Protein AF-A0A9P9GDR1-F1 (afdb_monomer_lite)

Structure (mmCIF, N/CA/C/O backbone):
data_AF-A0A9P9GDR1-F1
#
_entry.id   AF-A0A9P9GDR1-F1
#
loop_
_atom_site.group_PDB
_atom_site.id
_atom_site.type_symbol
_atom_site.label_atom_id
_atom_site.label_alt_id
_atom_site.label_comp_id
_atom_site.label_asym_id
_atom_site.label_entity_id
_atom_site.label_seq_id
_atom_site.pdbx_PDB_ins_code
_atom_site.Cartn_x
_atom_site.Cartn_y
_atom_site.Cartn_z
_atom_site.occupancy
_atom_site.B_iso_or_equiv
_atom_site.auth_seq_id
_atom_site.auth_comp_id
_atom_site.auth_asym_id
_atom_site.auth_atom_id
_atom_site.pdbx_PDB_model_num
ATOM 1 N N . MET A 1 1 ? -8.585 5.119 2.593 1.00 79.75 1 MET A N 1
ATOM 2 C CA . MET A 1 1 ? -7.480 4.542 1.786 1.00 79.75 1 MET A CA 1
ATOM 3 C C . MET A 1 1 ? -6.112 5.083 2.197 1.00 79.75 1 MET A C 1
ATOM 5 O O . MET A 1 1 ? -5.329 4.295 2.695 1.00 79.75 1 MET A O 1
ATOM 9 N N . ALA A 1 2 ? -5.823 6.388 2.076 1.00 83.69 2 ALA A N 1
ATOM 10 C CA . ALA A 1 2 ? -4.509 6.937 2.463 1.00 83.69 2 ALA A CA 1
ATOM 11 C C . ALA A 1 2 ? -4.123 6.622 3.923 1.00 83.69 2 ALA A C 1
ATOM 13 O O . ALA A 1 2 ? -3.023 6.152 4.181 1.00 83.69 2 ALA A O 1
ATOM 14 N N . LYS A 1 3 ? -5.069 6.779 4.861 1.00 86.88 3 LYS A N 1
ATOM 15 C CA . LYS A 1 3 ? -4.886 6.385 6.266 1.00 86.88 3 LYS A CA 1
ATOM 16 C C . LYS A 1 3 ? -4.499 4.907 6.418 1.00 86.88 3 LYS A C 1
ATOM 18 O O . LYS A 1 3 ? -3.560 4.613 7.133 1.00 86.88 3 LYS A O 1
ATOM 23 N N . ALA A 1 4 ? -5.148 4.004 5.681 1.00 88.75 4 ALA A N 1
ATOM 24 C CA . ALA A 1 4 ? -4.826 2.579 5.722 1.00 88.75 4 ALA A CA 1
ATOM 25 C C . ALA A 1 4 ? -3.396 2.292 5.234 1.00 88.75 4 ALA A C 1
ATOM 27 O O . ALA A 1 4 ? -2.698 1.494 5.836 1.00 88.75 4 ALA A O 1
ATOM 28 N N . LEU A 1 5 ? -2.915 2.977 4.189 1.00 88.56 5 LEU A N 1
ATOM 29 C CA . LEU A 1 5 ? -1.519 2.841 3.745 1.00 88.56 5 LEU A CA 1
ATOM 30 C C . LEU A 1 5 ? -0.522 3.338 4.805 1.00 88.56 5 LEU A C 1
ATOM 32 O O . LEU A 1 5 ? 0.549 2.756 4.957 1.00 88.56 5 LEU A O 1
ATOM 36 N N . ILE A 1 6 ? -0.875 4.388 5.551 1.00 89.44 6 ILE A N 1
ATOM 37 C CA . ILE A 1 6 ? -0.070 4.876 6.680 1.00 89.44 6 ILE A CA 1
ATOM 38 C C . ILE A 1 6 ? -0.067 3.844 7.813 1.00 89.44 6 ILE A C 1
ATOM 40 O O . ILE A 1 6 ? 1.005 3.469 8.279 1.00 89.44 6 ILE A O 1
ATOM 44 N N . ASP A 1 7 ? -1.244 3.356 8.209 1.00 89.56 7 ASP A N 1
ATOM 45 C CA . ASP A 1 7 ? -1.414 2.384 9.297 1.00 89.56 7 ASP A CA 1
ATOM 46 C C . ASP A 1 7 ? -0.711 1.045 8.976 1.00 89.56 7 ASP A C 1
ATOM 48 O O . ASP A 1 7 ? -0.158 0.398 9.862 1.00 89.56 7 ASP A O 1
ATOM 52 N N . LEU A 1 8 ? -0.652 0.661 7.695 1.00 87.50 8 LEU A N 1
ATOM 53 C CA . LEU A 1 8 ? 0.086 -0.510 7.200 1.00 87.50 8 LEU A CA 1
ATOM 54 C C . LEU A 1 8 ? 1.601 -0.280 7.059 1.00 87.50 8 LEU A C 1
ATOM 56 O O . LEU A 1 8 ? 2.323 -1.212 6.711 1.00 87.50 8 LEU A O 1
ATOM 60 N N . GLY A 1 9 ? 2.092 0.941 7.287 1.00 87.44 9 GLY A N 1
ATOM 61 C CA . GLY A 1 9 ? 3.518 1.267 7.226 1.00 87.44 9 GLY A CA 1
ATOM 62 C C . GLY A 1 9 ? 4.091 1.448 5.816 1.00 87.44 9 GLY A C 1
ATOM 63 O O . GLY A 1 9 ? 5.311 1.510 5.665 1.00 87.44 9 GLY A O 1
ATOM 64 N N . TRP A 1 10 ? 3.244 1.571 4.789 1.00 87.62 10 TRP A N 1
ATOM 65 C CA . TRP A 1 10 ? 3.681 1.789 3.403 1.00 87.62 10 TRP A CA 1
ATOM 66 C C . TRP A 1 10 ? 4.269 3.179 3.167 1.00 87.62 10 TRP A C 1
ATOM 68 O O . TRP A 1 10 ? 5.163 3.346 2.340 1.00 87.62 10 TRP A O 1
ATOM 78 N N . ILE A 1 11 ? 3.791 4.184 3.903 1.00 87.75 11 ILE A N 1
ATOM 79 C CA . ILE A 1 11 ? 4.281 5.565 3.809 1.00 87.75 11 ILE A CA 1
ATOM 80 C C . ILE A 1 11 ? 5.539 5.715 4.677 1.00 87.75 11 ILE A C 1
ATOM 82 O O . ILE A 1 11 ? 5.557 6.449 5.664 1.00 87.75 11 ILE A O 1
ATOM 86 N N . ASN A 1 12 ? 6.583 4.956 4.335 1.00 85.19 12 ASN A N 1
ATOM 87 C CA . ASN A 1 12 ? 7.864 4.953 5.034 1.00 85.19 12 ASN A CA 1
ATOM 88 C C . ASN A 1 12 ? 9.012 5.274 4.061 1.00 85.19 12 ASN A C 1
ATOM 90 O O . ASN A 1 12 ? 9.218 4.572 3.071 1.00 85.19 12 ASN A O 1
ATOM 94 N N . LEU A 1 13 ? 9.744 6.345 4.379 1.00 84.94 13 LEU A N 1
ATOM 95 C CA . LEU A 1 13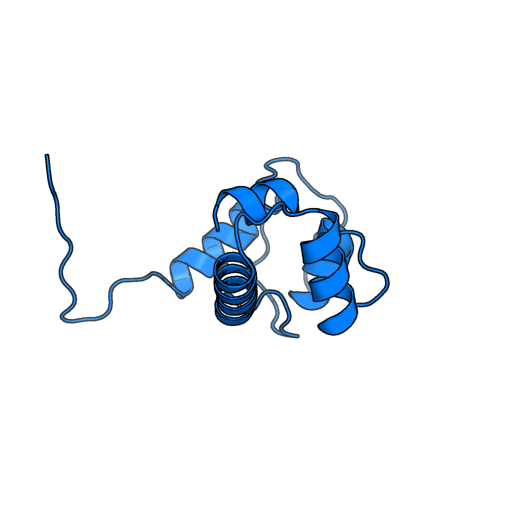 ? 10.895 6.866 3.631 1.00 84.94 13 LEU A CA 1
ATOM 96 C C . LEU A 1 13 ? 12.232 6.244 4.065 1.00 84.94 13 LEU A C 1
ATOM 98 O O . LEU A 1 13 ? 13.253 6.480 3.425 1.00 84.94 13 LEU A O 1
ATOM 102 N N . GLU A 1 14 ? 12.253 5.482 5.158 1.00 87.69 14 GLU A N 1
ATOM 103 C CA . GLU A 1 14 ? 13.455 4.800 5.623 1.00 87.69 14 GLU A CA 1
ATOM 104 C C . GLU A 1 14 ? 13.876 3.717 4.642 1.00 87.69 14 GLU A C 1
ATOM 106 O O . GLU A 1 14 ? 13.064 2.896 4.200 1.00 87.69 14 GLU A O 1
ATOM 111 N N . GLU A 1 15 ? 15.179 3.662 4.381 1.00 83.88 15 GLU A N 1
ATOM 112 C CA . GLU A 1 15 ? 15.741 2.584 3.592 1.00 83.88 15 GLU A CA 1
ATOM 113 C C . GLU A 1 15 ? 15.584 1.254 4.325 1.00 83.88 15 GLU A C 1
ATOM 115 O O . GLU A 1 15 ? 15.995 1.081 5.479 1.00 83.88 15 GLU A O 1
ATOM 120 N N . LYS A 1 16 ? 14.974 0.287 3.645 1.00 82.19 16 LYS A N 1
ATOM 121 C CA . LYS A 1 16 ? 14.775 -1.050 4.193 1.00 82.19 16 LYS A CA 1
ATOM 122 C C . LYS A 1 16 ? 15.804 -1.982 3.571 1.00 82.19 16 LYS A C 1
ATOM 124 O O . LYS A 1 16 ? 15.643 -2.428 2.448 1.00 82.19 16 LYS A O 1
ATOM 129 N N . LEU A 1 17 ? 16.834 -2.348 4.335 1.00 81.00 17 LEU A N 1
ATOM 130 C CA . LEU A 1 17 ? 17.899 -3.280 3.908 1.00 81.00 17 LEU A CA 1
ATOM 131 C C . LEU A 1 17 ? 17.387 -4.656 3.448 1.00 81.00 17 LEU A C 1
ATOM 133 O O . LEU A 1 17 ? 18.101 -5.403 2.775 1.00 81.00 17 LEU A O 1
ATOM 137 N N . TRP A 1 18 ? 16.180 -5.025 3.876 1.00 85.31 18 TRP A N 1
ATOM 138 C CA . TRP A 1 18 ? 15.524 -6.251 3.449 1.00 85.31 18 TRP A CA 1
ATOM 139 C C . TRP A 1 18 ? 14.887 -6.135 2.066 1.00 85.31 18 TRP A C 1
ATOM 141 O O . TRP A 1 18 ? 14.742 -7.159 1.418 1.00 85.31 18 TRP A O 1
ATOM 151 N N . LEU A 1 19 ? 14.557 -4.931 1.599 1.00 84.62 19 LEU A N 1
ATOM 152 C CA . LEU A 1 19 ? 13.925 -4.694 0.307 1.00 84.62 19 LEU A CA 1
ATOM 153 C C . LEU A 1 19 ? 14.965 -4.919 -0.800 1.00 84.62 19 LEU A C 1
ATOM 155 O O . LEU A 1 19 ? 15.837 -4.084 -1.032 1.00 84.62 19 LEU A O 1
ATOM 159 N N . LYS A 1 20 ? 14.929 -6.101 -1.420 1.00 81.69 20 LYS A N 1
ATOM 160 C CA . LYS A 1 20 ? 15.931 -6.559 -2.393 1.00 81.69 20 LYS A CA 1
ATOM 161 C C . LYS A 1 20 ? 15.277 -7.089 -3.658 1.00 81.69 20 LYS A C 1
ATOM 163 O O . LYS A 1 20 ? 14.196 -7.673 -3.598 1.00 81.69 20 LYS A O 1
ATOM 168 N N . ASP A 1 21 ? 15.981 -6.937 -4.778 1.00 75.50 21 ASP A N 1
ATOM 169 C CA . ASP A 1 21 ? 15.572 -7.465 -6.079 1.00 75.50 21 ASP A CA 1
ATOM 170 C C . ASP A 1 21 ? 15.205 -8.950 -6.019 1.00 75.50 21 ASP A C 1
ATOM 172 O O . ASP A 1 21 ? 15.914 -9.769 -5.431 1.00 75.50 21 ASP A O 1
ATOM 176 N N . GLY A 1 22 ? 14.076 -9.278 -6.651 1.00 82.00 22 GLY A N 1
ATOM 177 C CA . GLY A 1 22 ? 13.510 -10.625 -6.697 1.00 82.00 22 GLY A CA 1
ATOM 178 C C . GLY A 1 22 ? 12.370 -10.881 -5.711 1.00 82.00 22 GLY A C 1
ATOM 179 O O . GLY A 1 22 ? 11.765 -11.945 -5.795 1.00 82.00 22 GLY A O 1
ATOM 180 N N . MET A 1 23 ? 12.046 -9.931 -4.826 1.00 88.38 23 MET A N 1
ATOM 181 C CA . MET A 1 23 ? 10.856 -10.030 -3.975 1.00 88.38 23 MET A CA 1
ATOM 182 C C . MET A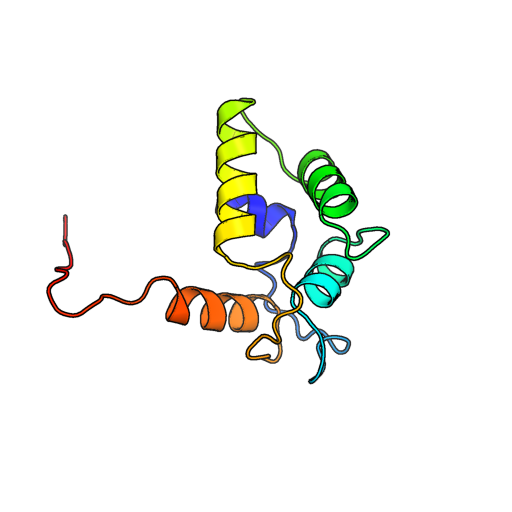 1 23 ? 9.568 -9.753 -4.748 1.00 88.38 23 MET A C 1
ATOM 184 O O . MET A 1 23 ? 9.509 -8.881 -5.616 1.00 88.38 23 MET A O 1
ATOM 188 N N . THR A 1 24 ? 8.518 -10.472 -4.381 1.00 90.88 24 THR A N 1
ATOM 189 C CA . THR A 1 24 ? 7.149 -10.242 -4.859 1.00 90.88 24 THR A CA 1
ATOM 190 C C . THR A 1 24 ? 6.415 -9.213 -3.996 1.00 90.88 24 THR A C 1
ATOM 192 O O . THR A 1 24 ? 6.795 -8.963 -2.848 1.00 90.88 24 THR A O 1
ATOM 195 N N . TRP A 1 25 ? 5.331 -8.620 -4.512 1.00 90.56 25 TRP A N 1
ATOM 196 C CA . TRP A 1 25 ? 4.478 -7.742 -3.698 1.00 90.56 25 TRP A CA 1
ATOM 197 C C . TRP A 1 25 ? 3.963 -8.439 -2.442 1.00 90.56 25 TRP A C 1
ATOM 199 O O . TRP A 1 25 ? 4.012 -7.844 -1.368 1.00 90.56 25 TRP A O 1
ATOM 209 N N . ALA A 1 26 ? 3.554 -9.703 -2.555 1.00 89.50 26 ALA A N 1
ATOM 210 C CA . ALA A 1 26 ? 3.102 -10.488 -1.415 1.00 89.50 26 ALA A CA 1
ATOM 211 C C . ALA A 1 26 ? 4.200 -10.642 -0.340 1.00 89.50 26 ALA A C 1
ATOM 213 O O . ALA A 1 26 ? 3.934 -10.475 0.850 1.00 89.50 26 ALA A O 1
ATOM 214 N N . GLU A 1 27 ? 5.459 -10.872 -0.719 1.00 89.69 27 GLU A N 1
ATOM 215 C CA . GLU A 1 27 ? 6.573 -10.936 0.241 1.00 89.69 27 GLU A CA 1
ATOM 216 C C . GLU A 1 27 ? 6.866 -9.584 0.902 1.00 89.69 27 GLU A C 1
ATOM 218 O O . GLU A 1 27 ? 7.079 -9.517 2.117 1.00 89.69 27 GLU A O 1
ATOM 223 N N . ILE A 1 28 ? 6.827 -8.496 0.132 1.00 89.69 28 ILE A N 1
ATOM 224 C CA . ILE A 1 28 ? 7.053 -7.142 0.656 1.00 89.69 28 ILE A CA 1
ATOM 225 C C . ILE A 1 28 ? 5.928 -6.753 1.603 1.00 89.69 28 ILE A C 1
ATOM 227 O O . ILE A 1 28 ? 6.192 -6.264 2.698 1.00 89.69 28 ILE A O 1
ATOM 231 N N . GLN A 1 29 ? 4.679 -7.022 1.223 1.00 88.38 29 GLN A N 1
ATOM 232 C CA . GLN A 1 29 ? 3.510 -6.790 2.059 1.00 88.38 29 GLN A CA 1
ATOM 233 C C . GLN A 1 29 ? 3.633 -7.585 3.362 1.00 88.38 29 GLN A C 1
ATOM 235 O O . GLN A 1 29 ? 3.364 -7.041 4.436 1.00 88.38 29 GLN A O 1
ATOM 240 N N . LYS A 1 30 ? 4.090 -8.844 3.298 1.00 89.75 30 LYS A N 1
ATOM 241 C CA . LYS A 1 30 ? 4.331 -9.681 4.483 1.00 89.75 30 LYS A CA 1
ATOM 242 C C . LYS A 1 30 ? 5.320 -9.015 5.424 1.00 89.75 30 LYS A C 1
ATOM 244 O O . LYS A 1 30 ? 5.065 -8.921 6.623 1.00 89.75 30 LYS A O 1
ATOM 249 N N . GLN A 1 31 ? 6.430 -8.533 4.883 1.00 88.81 31 GLN A N 1
ATOM 250 C CA . GLN A 1 31 ? 7.503 -7.956 5.678 1.00 88.81 31 GLN A CA 1
ATOM 251 C C . GLN A 1 31 ? 7.185 -6.540 6.182 1.00 88.81 31 GLN A C 1
ATOM 253 O O . GLN A 1 31 ? 7.583 -6.192 7.291 1.00 88.81 31 GLN A O 1
ATOM 258 N N . ALA A 1 32 ? 6.424 -5.755 5.415 1.00 87.12 32 ALA A N 1
ATOM 259 C CA . ALA A 1 32 ? 5.966 -4.420 5.789 1.00 87.12 32 ALA A CA 1
ATOM 260 C C . ALA A 1 32 ? 4.901 -4.462 6.895 1.00 87.12 32 ALA A C 1
ATOM 262 O O . ALA A 1 32 ? 4.997 -3.721 7.869 1.00 87.12 32 ALA A O 1
ATOM 263 N N . THR A 1 33 ? 3.916 -5.357 6.769 1.00 86.00 33 THR A N 1
ATOM 264 C CA . THR A 1 33 ? 2.791 -5.466 7.719 1.00 86.00 33 THR A CA 1
ATOM 265 C C . THR A 1 33 ? 3.056 -6.424 8.882 1.00 86.00 33 THR A C 1
ATOM 267 O O . THR A 1 33 ? 2.319 -6.421 9.867 1.00 86.00 33 THR A O 1
ATOM 270 N N . GLY A 1 34 ? 4.088 -7.267 8.779 1.00 85.44 34 GLY A N 1
ATOM 2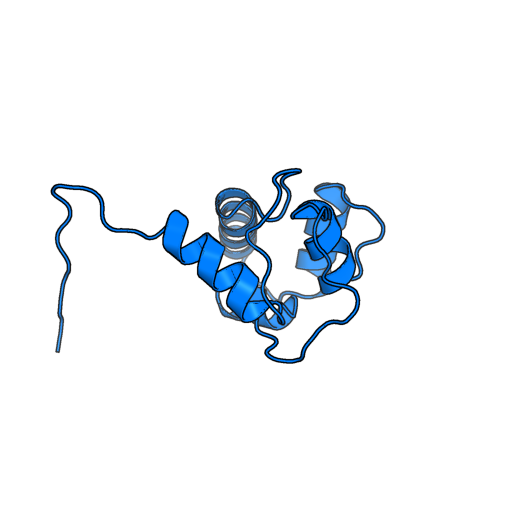71 C CA . GLY A 1 34 ? 4.359 -8.327 9.750 1.00 85.44 34 GLY A CA 1
ATOM 272 C C . GLY A 1 34 ? 3.342 -9.473 9.702 1.00 85.44 34 GLY A C 1
ATOM 273 O O . GLY A 1 34 ? 3.077 -10.098 10.731 1.00 85.44 34 GLY A O 1
ATOM 274 N N . ALA A 1 35 ? 2.735 -9.735 8.540 1.00 86.75 35 ALA A N 1
ATOM 275 C CA . ALA A 1 35 ? 1.797 -10.843 8.364 1.00 86.75 35 ALA A CA 1
ATOM 276 C C . ALA A 1 35 ? 2.489 -12.211 8.524 1.00 86.75 35 ALA A C 1
ATOM 278 O O . ALA A 1 35 ? 3.679 -12.377 8.238 1.00 86.75 35 ALA A O 1
ATOM 279 N N . ALA A 1 36 ? 1.737 -13.217 8.980 1.00 84.31 36 ALA A N 1
ATOM 280 C CA . ALA A 1 36 ? 2.275 -14.557 9.224 1.00 84.31 36 ALA A CA 1
ATOM 281 C C . ALA A 1 36 ? 2.712 -15.248 7.918 1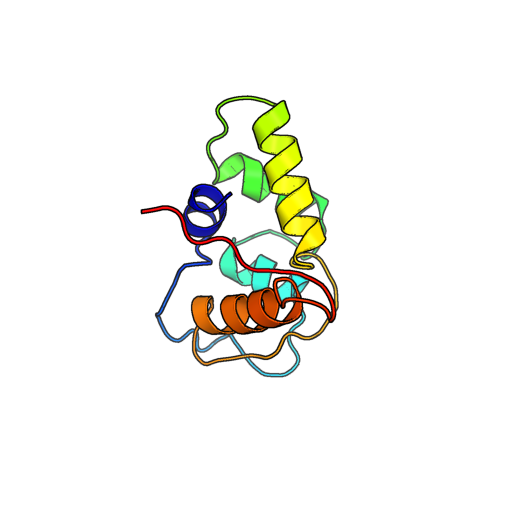.00 84.31 36 ALA A C 1
ATOM 283 O O . ALA A 1 36 ? 3.751 -15.918 7.855 1.00 84.31 36 ALA A O 1
ATOM 284 N N . SER A 1 37 ? 1.950 -15.025 6.850 1.00 86.38 37 SER A N 1
ATOM 285 C CA . SER A 1 37 ? 2.148 -15.616 5.532 1.00 86.38 37 SER A CA 1
ATOM 286 C C . SER A 1 37 ? 2.010 -14.558 4.429 1.00 86.38 37 SER A C 1
ATOM 288 O O . SER A 1 37 ? 1.702 -13.399 4.698 1.00 86.38 37 SER A O 1
ATOM 290 N N . ALA A 1 38 ? 2.298 -14.966 3.194 1.00 83.44 38 ALA A N 1
ATOM 291 C CA . ALA A 1 38 ? 2.037 -14.177 1.995 1.00 83.44 38 ALA A CA 1
ATOM 292 C C . ALA A 1 38 ? 0.627 -14.455 1.424 1.00 83.44 38 ALA A C 1
ATOM 294 O O . ALA A 1 38 ? 0.356 -14.140 0.270 1.00 83.44 38 ALA A O 1
ATOM 295 N N . GLU A 1 39 ? -0.267 -15.070 2.207 1.00 86.56 39 GLU A N 1
ATOM 296 C CA . GLU A 1 39 ? -1.633 -15.359 1.781 1.00 86.56 39 GLU A CA 1
ATOM 297 C C . GLU A 1 39 ? -2.565 -14.174 2.034 1.00 86.56 39 GLU A C 1
ATOM 299 O O . GLU A 1 39 ? -2.486 -13.475 3.046 1.00 86.56 39 GLU A O 1
ATOM 304 N N . GLU A 1 40 ? -3.526 -13.991 1.130 1.00 86.62 40 GLU A N 1
ATOM 305 C CA . GLU A 1 40 ? -4.484 -12.889 1.200 1.00 86.62 40 GLU A CA 1
ATOM 306 C C . GLU A 1 40 ? -5.284 -12.876 2.515 1.00 86.62 40 GLU A C 1
ATOM 308 O O . GLU A 1 40 ? -5.559 -11.810 3.060 1.00 86.62 40 GLU A O 1
ATOM 313 N N . ASN A 1 41 ? -5.612 -14.045 3.070 1.00 87.94 41 ASN A N 1
ATOM 314 C CA . ASN A 1 41 ? -6.372 -14.145 4.319 1.00 87.94 41 ASN A CA 1
ATOM 315 C C . ASN A 1 41 ? -5.613 -13.561 5.519 1.00 87.94 41 ASN A C 1
ATOM 317 O O . ASN A 1 41 ? -6.196 -12.814 6.307 1.00 87.94 41 ASN A O 1
ATOM 321 N N . ASP A 1 42 ? -4.317 -13.862 5.644 1.00 89.00 42 ASP A N 1
ATOM 322 C CA . ASP A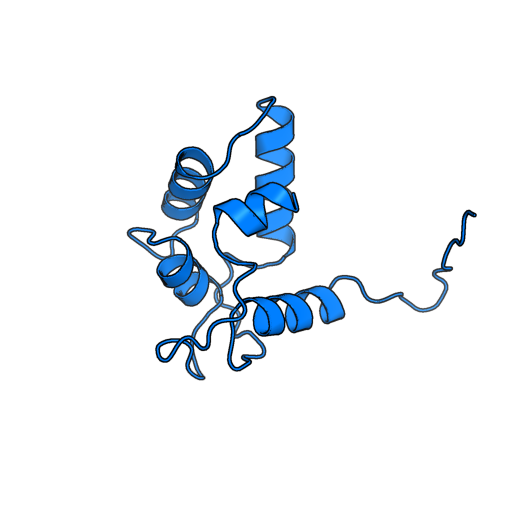 1 42 ? -3.471 -13.316 6.710 1.00 89.00 42 ASP A CA 1
ATOM 323 C C . ASP A 1 42 ? -3.273 -11.806 6.544 1.00 89.00 42 ASP A C 1
ATOM 325 O O . ASP A 1 42 ? -3.252 -11.061 7.528 1.00 89.00 42 ASP A O 1
ATOM 329 N N . PHE A 1 43 ? -3.195 -11.326 5.300 1.00 86.19 43 PHE A N 1
ATOM 330 C CA . PHE A 1 43 ? -3.149 -9.893 5.026 1.00 86.19 43 PHE A CA 1
ATOM 331 C C . PHE A 1 43 ? -4.428 -9.175 5.402 1.00 86.19 43 PHE A C 1
ATOM 333 O O . PHE A 1 43 ? -4.363 -8.125 6.035 1.00 86.19 43 PHE A O 1
ATOM 340 N N . VAL A 1 44 ? -5.585 -9.727 5.037 1.00 89.44 44 VAL A N 1
ATOM 341 C CA . VAL A 1 44 ? -6.883 -9.163 5.413 1.00 89.44 44 VAL A CA 1
ATOM 342 C C . VAL A 1 44 ? -6.988 -9.088 6.936 1.00 89.44 44 VAL A C 1
ATOM 344 O O . VAL A 1 44 ? -7.357 -8.041 7.459 1.00 89.44 44 VAL A O 1
ATOM 347 N N . ALA A 1 45 ? -6.573 -10.139 7.652 1.00 90.12 45 ALA A N 1
ATOM 348 C CA . ALA A 1 45 ? -6.540 -10.133 9.112 1.00 90.12 45 ALA A CA 1
ATOM 349 C C . ALA A 1 45 ? -5.624 -9.031 9.675 1.00 90.12 45 ALA A C 1
ATOM 351 O O . ALA A 1 45 ? -6.012 -8.333 10.611 1.00 90.12 45 ALA A O 1
ATOM 352 N N . LYS A 1 46 ? -4.439 -8.815 9.086 1.00 90.12 46 LYS A N 1
ATOM 353 C CA . LYS A 1 46 ? -3.549 -7.716 9.496 1.00 90.12 46 LYS A CA 1
ATOM 354 C C . LYS A 1 46 ? -4.082 -6.334 9.166 1.00 90.12 46 LYS A C 1
ATOM 356 O O . LYS A 1 46 ? -3.887 -5.407 9.945 1.00 90.12 46 LYS A O 1
ATOM 361 N N . VAL A 1 47 ? -4.775 -6.194 8.046 1.00 89.50 47 VAL A N 1
ATOM 362 C CA . VAL A 1 47 ? -5.461 -4.957 7.683 1.00 89.50 47 VAL A CA 1
ATOM 363 C C . VAL A 1 47 ? -6.563 -4.648 8.700 1.00 89.50 47 VAL A C 1
ATOM 365 O O . VAL A 1 47 ? -6.645 -3.508 9.137 1.00 89.50 47 VAL A O 1
ATOM 368 N N . ASP A 1 48 ? -7.339 -5.638 9.146 1.00 89.38 48 ASP A N 1
ATOM 369 C CA . ASP A 1 48 ? -8.315 -5.469 10.237 1.00 89.38 48 ASP A CA 1
ATOM 370 C C . ASP A 1 48 ? -7.696 -5.149 11.597 1.00 89.38 48 ASP A C 1
ATOM 372 O O . ASP A 1 48 ? -8.299 -4.429 12.389 1.00 89.38 48 ASP A O 1
ATOM 376 N N . GLU A 1 49 ? -6.510 -5.683 11.881 1.00 89.81 49 GLU A N 1
ATOM 377 C CA . GLU A 1 49 ? -5.810 -5.439 13.144 1.00 89.81 49 GLU A CA 1
ATOM 378 C C . GLU A 1 49 ? -5.193 -4.032 13.201 1.00 89.81 49 GLU A C 1
ATOM 380 O O . GLU A 1 49 ? -5.245 -3.376 14.241 1.00 89.81 49 GLU A O 1
ATOM 385 N N . LEU A 1 50 ? -4.601 -3.571 12.093 1.00 88.06 50 LEU A N 1
ATOM 386 C CA . LEU A 1 50 ? -3.832 -2.323 12.037 1.00 88.06 50 LEU A CA 1
ATOM 387 C C . LEU A 1 50 ? -4.666 -1.120 11.589 1.00 88.06 50 LEU A C 1
ATOM 389 O O . LEU A 1 50 ? -4.453 -0.009 12.075 1.00 88.06 50 LEU A O 1
ATOM 393 N N . CYS A 1 51 ? -5.597 -1.313 10.655 1.00 88.75 51 CYS A N 1
ATOM 394 C CA . CYS A 1 51 ? -6.390 -0.218 10.111 1.00 88.75 51 CYS A CA 1
ATOM 395 C C . CYS A 1 51 ? -7.675 -0.030 10.913 1.00 88.75 51 CYS A C 1
ATOM 397 O O . CYS A 1 51 ? -8.363 -0.974 11.290 1.00 88.75 51 CYS A O 1
ATOM 399 N N . THR A 1 52 ? -8.054 1.231 11.095 1.00 86.69 52 THR A N 1
ATOM 400 C CA . THR A 1 52 ? -9.345 1.588 11.690 1.00 86.69 52 THR A CA 1
ATOM 401 C C . THR A 1 52 ? -10.342 1.958 10.600 1.00 86.69 52 THR A C 1
ATOM 403 O O . THR A 1 52 ? -10.071 2.825 9.769 1.00 86.69 52 THR A O 1
ATOM 406 N N . PHE A 1 53 ? -11.503 1.301 10.608 1.00 87.50 53 PHE A N 1
ATOM 407 C CA . PHE A 1 53 ? -12.579 1.524 9.641 1.00 87.50 53 PHE A CA 1
ATOM 408 C C . PHE A 1 53 ? -13.790 2.154 10.317 1.00 87.50 53 PHE A C 1
ATOM 410 O O . PHE A 1 53 ? -14.186 1.732 11.403 1.00 87.50 53 PHE A O 1
ATOM 417 N N . SER A 1 54 ? -14.419 3.125 9.654 1.00 86.44 54 SER A N 1
ATOM 418 C CA . SER A 1 54 ? -15.646 3.749 10.167 1.00 86.44 54 SER A CA 1
ATOM 419 C C . SER A 1 54 ? -16.881 2.882 9.902 1.00 86.44 54 SER A C 1
ATOM 421 O O . SER A 1 54 ? -17.881 2.986 10.611 1.00 86.44 54 SER A O 1
ATOM 423 N N . SER A 1 55 ? -16.833 2.027 8.874 1.00 90.44 55 SER A N 1
ATOM 424 C CA . SER A 1 55 ? -17.906 1.098 8.516 1.00 90.44 55 SER A CA 1
ATOM 425 C C . SER A 1 55 ? -17.380 -0.142 7.787 1.00 90.44 55 SER A C 1
ATOM 427 O O . SER A 1 55 ? -16.283 -0.141 7.223 1.00 90.44 55 SER A O 1
ATOM 429 N N . ALA A 1 56 ? -18.194 -1.202 7.750 1.00 89.62 56 ALA A N 1
ATOM 430 C CA . ALA A 1 56 ? -17.885 -2.418 6.995 1.00 89.62 56 ALA A CA 1
ATOM 431 C C . ALA A 1 56 ? -17.754 -2.159 5.480 1.00 89.62 56 ALA A C 1
ATOM 433 O O . ALA A 1 56 ? -16.935 -2.785 4.813 1.00 89.62 56 ALA A O 1
ATOM 434 N N . GLU A 1 57 ? -18.514 -1.201 4.943 1.00 90.94 57 GLU A N 1
ATOM 435 C CA . GLU A 1 57 ? -18.406 -0.785 3.539 1.00 90.94 57 GLU A CA 1
ATOM 436 C C . GLU A 1 57 ? -17.080 -0.071 3.251 1.00 90.94 57 GLU A C 1
ATOM 438 O O . GLU A 1 57 ? -16.490 -0.255 2.187 1.00 90.94 57 GLU A O 1
ATOM 443 N N . GLU A 1 58 ? -16.593 0.751 4.187 1.00 89.50 58 GLU A N 1
ATOM 444 C CA . GLU A 1 58 ? -15.293 1.411 4.050 1.00 89.50 58 GLU A CA 1
ATOM 445 C C . GLU A 1 58 ? -14.157 0.384 4.052 1.00 89.50 58 GLU A C 1
ATOM 447 O O . GLU A 1 58 ? -13.255 0.453 3.212 1.00 89.50 58 GLU A O 1
ATOM 452 N N . ARG A 1 59 ? -14.241 -0.600 4.953 1.00 91.25 59 ARG A N 1
ATOM 453 C CA . ARG A 1 59 ? -13.312 -1.729 5.009 1.00 91.25 59 ARG A CA 1
ATOM 454 C C . ARG A 1 59 ? -13.237 -2.456 3.669 1.00 91.25 59 ARG A C 1
ATOM 456 O O . ARG A 1 59 ? -12.144 -2.638 3.137 1.00 91.25 59 ARG A O 1
ATOM 463 N N . ASP A 1 60 ? -14.383 -2.835 3.104 1.00 91.50 60 ASP A N 1
ATOM 464 C CA . ASP A 1 60 ? -14.432 -3.566 1.834 1.00 91.50 60 ASP A CA 1
ATOM 465 C C . ASP A 1 60 ? -13.859 -2.745 0.665 1.00 91.50 60 ASP A C 1
ATOM 467 O O . ASP A 1 60 ? -13.064 -3.252 -0.130 1.00 91.50 60 ASP A O 1
ATOM 471 N N . LYS A 1 61 ? -14.150 -1.437 0.623 1.00 91.12 61 LYS A N 1
ATOM 472 C CA . LYS A 1 61 ? -13.549 -0.510 -0.352 1.00 91.12 61 LYS A CA 1
ATOM 473 C C . LYS A 1 61 ? -12.031 -0.424 -0.221 1.00 91.12 61 LYS A C 1
ATOM 475 O O . LYS A 1 61 ? -11.334 -0.388 -1.234 1.00 91.12 61 LYS A O 1
ATOM 480 N N . ILE A 1 62 ? -11.505 -0.376 1.003 1.00 91.25 62 ILE A N 1
ATOM 481 C CA . ILE A 1 62 ? -10.057 -0.318 1.241 1.00 91.25 62 ILE A CA 1
ATOM 482 C C . ILE A 1 62 ? -9.396 -1.629 0.817 1.00 91.25 62 ILE A C 1
ATOM 484 O O . ILE A 1 62 ? -8.410 -1.583 0.084 1.00 91.25 62 ILE A O 1
ATOM 488 N N . LEU A 1 63 ? -9.959 -2.778 1.197 1.00 91.06 63 LEU A N 1
ATOM 489 C CA . LEU A 1 63 ? -9.454 -4.090 0.783 1.00 91.06 63 LEU A CA 1
ATOM 490 C C . LEU A 1 63 ? -9.472 -4.257 -0.738 1.00 91.06 63 LEU A C 1
ATOM 492 O O . LEU A 1 63 ? -8.472 -4.666 -1.326 1.00 91.06 63 LEU A O 1
ATOM 496 N N . SER A 1 64 ? -10.571 -3.870 -1.386 1.00 91.50 64 SER A N 1
ATOM 497 C CA . SER A 1 64 ? -10.684 -3.872 -2.847 1.00 91.50 64 SER A CA 1
ATOM 498 C C . SER A 1 64 ? -9.647 -2.959 -3.503 1.00 91.50 64 SER A C 1
ATOM 500 O O . SER A 1 64 ? -9.053 -3.325 -4.514 1.00 91.50 64 SER A O 1
ATOM 502 N N . GLY A 1 65 ? -9.364 -1.801 -2.903 1.00 91.25 65 GLY A N 1
ATOM 503 C CA . GLY A 1 65 ? -8.310 -0.898 -3.352 1.00 91.25 65 GLY A CA 1
ATOM 504 C C . GLY A 1 65 ? -6.900 -1.485 -3.228 1.00 91.25 65 GLY A C 1
ATOM 505 O O . GLY A 1 65 ? -6.109 -1.372 -4.160 1.00 91.25 65 GLY A O 1
ATOM 506 N N . LEU A 1 66 ? -6.590 -2.153 -2.111 1.00 89.75 66 LEU A N 1
ATOM 507 C CA . LEU A 1 66 ? -5.309 -2.847 -1.912 1.00 89.75 66 LEU A CA 1
ATOM 508 C C . LEU A 1 66 ? -5.129 -3.998 -2.920 1.00 89.75 66 LEU A C 1
ATOM 510 O O . LEU A 1 66 ? -4.040 -4.160 -3.473 1.00 89.75 66 LEU A O 1
ATOM 514 N N . ARG A 1 67 ? -6.210 -4.736 -3.221 1.00 90.44 67 ARG A N 1
ATOM 515 C CA . ARG A 1 67 ? -6.236 -5.757 -4.283 1.00 90.44 67 ARG A CA 1
ATOM 516 C C . ARG A 1 67 ? -6.006 -5.147 -5.663 1.00 90.44 67 ARG A C 1
ATOM 518 O O . ARG A 1 67 ? -5.189 -5.664 -6.416 1.00 90.44 67 ARG A O 1
ATOM 525 N N . TRP A 1 68 ? -6.682 -4.042 -5.982 1.00 90.50 68 TRP A N 1
ATOM 526 C CA . TRP A 1 68 ? -6.523 -3.340 -7.261 1.00 90.50 68 TRP A CA 1
ATOM 527 C C . TRP A 1 68 ? -5.096 -2.822 -7.469 1.00 90.50 68 TRP A C 1
ATOM 529 O O . TRP A 1 68 ? -4.567 -2.921 -8.572 1.00 90.50 68 TRP A O 1
ATOM 539 N N . MET A 1 69 ? -4.440 -2.355 -6.402 1.00 88.75 69 MET A N 1
ATOM 540 C CA . MET A 1 69 ? -3.029 -1.959 -6.459 1.00 88.75 69 MET A CA 1
ATOM 541 C C . MET A 1 69 ? -2.071 -3.132 -6.728 1.00 88.75 69 MET A C 1
ATOM 543 O O . MET A 1 69 ? -0.922 -2.909 -7.111 1.00 88.75 69 MET A O 1
ATOM 547 N N . GLY A 1 70 ? -2.533 -4.375 -6.559 1.00 88.44 70 GLY A N 1
ATOM 548 C CA . GLY A 1 70 ? -1.733 -5.579 -6.771 1.00 88.44 70 GLY A CA 1
ATOM 549 C C . GLY A 1 70 ? -0.806 -5.920 -5.604 1.00 88.44 70 GLY A C 1
ATOM 550 O O . GLY A 1 70 ? 0.113 -6.710 -5.784 1.00 88.44 70 GLY A O 1
ATOM 551 N N . LEU A 1 71 ? -1.045 -5.372 -4.406 1.00 87.12 71 LEU A N 1
ATOM 552 C CA . LEU A 1 71 ? -0.161 -5.559 -3.244 1.00 87.12 71 LEU A CA 1
ATOM 553 C C . LEU A 1 71 ? -0.146 -6.997 -2.696 1.00 87.12 71 LEU A C 1
ATOM 555 O O . LEU A 1 71 ? 0.763 -7.368 -1.963 1.00 87.12 71 LEU A O 1
ATOM 559 N N . PHE A 1 72 ? -1.139 -7.810 -3.058 1.00 85.81 72 PHE A N 1
ATOM 560 C CA . PHE A 1 72 ? -1.213 -9.235 -2.704 1.00 85.81 72 PHE A CA 1
ATOM 561 C C . PHE A 1 72 ? -0.738 -10.154 -3.836 1.00 85.81 72 PHE A C 1
ATOM 563 O O . PHE A 1 72 ? -0.882 -11.367 -3.747 1.00 85.81 72 PHE A O 1
ATOM 570 N N . SER A 1 73 ? -0.241 -9.582 -4.933 1.00 86.56 73 SER A N 1
ATOM 571 C CA . SER A 1 73 ? 0.137 -10.333 -6.125 1.00 86.56 73 SER A CA 1
ATOM 572 C C . SER A 1 73 ? 1.549 -10.908 -6.000 1.00 86.56 73 SER A C 1
ATOM 574 O O . SER A 1 73 ? 2.428 -10.316 -5.377 1.00 86.56 73 SER A O 1
ATOM 576 N N . ASP A 1 74 ? 1.814 -12.006 -6.699 1.00 87.00 74 ASP A N 1
ATOM 577 C CA . ASP A 1 74 ? 3.169 -12.549 -6.871 1.00 87.00 74 ASP A CA 1
ATOM 578 C C . ASP A 1 74 ? 3.975 -11.799 -7.953 1.00 87.00 74 ASP A C 1
ATOM 580 O O . ASP A 1 74 ? 5.028 -12.244 -8.408 1.00 87.00 74 ASP A O 1
ATOM 584 N N . GLN A 1 75 ? 3.476 -10.652 -8.419 1.00 87.88 75 GLN A N 1
ATOM 585 C CA . GLN A 1 75 ? 4.197 -9.804 -9.361 1.00 87.88 75 GLN A CA 1
ATOM 586 C C . GLN A 1 75 ? 5.426 -9.169 -8.706 1.00 87.88 75 GLN A C 1
ATOM 588 O O . GLN A 1 75 ? 5.390 -8.748 -7.550 1.00 87.88 75 GLN A O 1
ATOM 593 N N . MET A 1 76 ? 6.505 -9.054 -9.481 1.00 88.31 76 MET A N 1
ATOM 594 C CA . MET A 1 76 ? 7.717 -8.355 -9.058 1.00 88.31 76 MET A CA 1
ATOM 595 C C . MET A 1 76 ? 7.521 -6.836 -9.216 1.00 88.31 76 MET A C 1
ATOM 597 O O . MET A 1 76 ? 7.256 -6.376 -10.336 1.00 88.31 76 MET A O 1
ATOM 601 N N . PRO A 1 77 ? 7.633 -6.045 -8.133 1.00 87.38 77 PRO A N 1
ATOM 602 C CA . PRO A 1 77 ? 7.601 -4.592 -8.207 1.00 87.38 77 PRO A CA 1
ATOM 603 C C . PRO A 1 77 ? 8.824 -4.015 -8.917 1.00 87.38 77 PRO A C 1
ATOM 605 O O . PRO A 1 77 ? 9.863 -4.657 -9.063 1.00 87.38 77 PRO A O 1
ATOM 608 N N . THR A 1 78 ? 8.727 -2.730 -9.251 1.00 87.19 78 THR A N 1
ATOM 609 C CA . THR A 1 78 ? 9.915 -1.896 -9.453 1.00 87.19 78 THR A CA 1
ATOM 610 C C . THR A 1 78 ? 10.388 -1.421 -8.083 1.00 87.19 78 THR A C 1
ATOM 612 O O . THR A 1 78 ? 9.731 -0.586 -7.468 1.00 87.19 78 THR A O 1
ATOM 615 N N . LEU A 1 79 ? 11.477 -2.006 -7.583 1.00 85.69 79 LEU A N 1
ATOM 616 C CA . LEU A 1 79 ? 12.001 -1.704 -6.254 1.00 85.69 79 LEU A CA 1
ATOM 617 C C . LEU A 1 79 ? 12.807 -0.408 -6.231 1.00 85.69 79 LEU A C 1
ATOM 619 O O . LEU A 1 79 ? 13.575 -0.111 -7.145 1.00 85.69 79 LEU A O 1
ATOM 623 N N . HIS A 1 80 ? 12.661 0.314 -5.128 1.00 86.31 80 HIS A N 1
ATOM 624 C CA . HIS A 1 80 ? 13.442 1.495 -4.785 1.00 86.31 80 HIS A CA 1
ATOM 625 C C . HIS A 1 80 ? 14.031 1.340 -3.377 1.00 86.31 80 HIS A C 1
ATOM 627 O O . HIS A 1 80 ? 13.778 0.347 -2.699 1.00 86.31 80 HIS A O 1
ATOM 633 N N . SER A 1 81 ? 14.822 2.311 -2.915 1.00 84.06 81 SER A N 1
ATOM 634 C CA . SER A 1 81 ? 15.489 2.232 -1.606 1.00 84.06 81 SER A CA 1
ATOM 635 C C . SER A 1 81 ? 14.509 2.151 -0.426 1.00 84.06 81 SER A C 1
ATOM 637 O O . SER A 1 81 ? 14.849 1.592 0.617 1.00 84.06 81 SER A O 1
ATOM 639 N N . ASN A 1 82 ? 13.293 2.686 -0.576 1.00 87.94 82 ASN A N 1
ATOM 640 C CA . ASN A 1 82 ? 12.260 2.701 0.458 1.00 87.94 82 ASN A CA 1
ATOM 641 C C . ASN A 1 82 ? 10.898 2.189 -0.066 1.00 87.94 82 ASN A C 1
ATOM 643 O O . ASN A 1 82 ? 10.684 1.991 -1.270 1.00 87.94 82 ASN A O 1
ATOM 647 N N . LEU A 1 83 ? 9.971 1.951 0.867 1.00 88.81 83 LEU A N 1
ATOM 648 C CA . LEU A 1 83 ? 8.636 1.421 0.564 1.00 88.81 83 LEU A CA 1
ATOM 649 C C . LEU A 1 83 ? 7.758 2.436 -0.167 1.00 88.81 83 LEU A C 1
ATOM 651 O O . LEU A 1 83 ? 7.006 2.051 -1.063 1.00 88.81 83 LEU A O 1
ATOM 655 N N . LEU A 1 84 ? 7.868 3.716 0.191 1.00 90.19 84 LEU A N 1
ATOM 656 C CA . LEU A 1 84 ? 7.061 4.772 -0.409 1.00 90.19 84 LEU A CA 1
ATOM 657 C C . LEU A 1 84 ? 7.367 4.943 -1.901 1.00 90.19 84 LEU A C 1
ATOM 659 O O . LEU A 1 84 ? 6.443 5.042 -2.705 1.00 90.19 84 LEU A O 1
ATOM 663 N N . ASP A 1 85 ? 8.638 4.937 -2.282 1.00 89.69 85 ASP A N 1
ATOM 664 C CA . ASP A 1 85 ? 9.089 5.076 -3.666 1.00 89.69 85 ASP A CA 1
ATOM 665 C C . ASP A 1 85 ? 8.692 3.841 -4.482 1.00 89.69 85 ASP A C 1
ATOM 667 O O . ASP A 1 85 ? 8.198 3.962 -5.601 1.00 89.69 85 ASP A O 1
ATOM 671 N N . THR A 1 86 ? 8.806 2.651 -3.884 1.00 90.12 86 THR A N 1
ATOM 672 C CA . THR A 1 86 ? 8.346 1.391 -4.491 1.00 90.12 86 THR A CA 1
ATOM 673 C C . THR A 1 86 ? 6.839 1.415 -4.757 1.00 90.12 86 THR A C 1
ATOM 675 O O . THR A 1 86 ? 6.384 1.053 -5.845 1.00 90.12 86 THR A O 1
ATOM 678 N N . LEU A 1 87 ? 6.047 1.894 -3.794 1.00 90.31 87 LEU A N 1
ATOM 679 C CA . LEU A 1 87 ? 4.609 2.089 -3.970 1.00 90.31 87 LEU A CA 1
ATOM 680 C C . LEU A 1 87 ? 4.307 3.176 -5.010 1.00 90.31 87 LEU A C 1
ATOM 682 O O . LEU A 1 87 ? 3.393 3.018 -5.816 1.00 90.31 87 LEU A O 1
ATOM 686 N N . SER A 1 88 ? 5.080 4.260 -5.027 1.00 90.00 88 SER A N 1
ATOM 687 C CA . SER A 1 88 ? 4.899 5.368 -5.970 1.00 90.00 88 SER A CA 1
ATOM 688 C C . SER A 1 88 ? 5.107 4.913 -7.411 1.00 90.00 88 SER A C 1
ATOM 690 O O . SER A 1 88 ? 4.279 5.227 -8.261 1.00 90.00 88 SER A O 1
ATOM 692 N N . ALA A 1 89 ? 6.118 4.082 -7.673 1.00 90.81 89 ALA A N 1
ATOM 693 C CA . ALA A 1 89 ? 6.341 3.484 -8.989 1.00 90.81 89 ALA A CA 1
ATOM 694 C C . ALA A 1 89 ? 5.176 2.580 -9.439 1.00 90.81 89 ALA A C 1
ATOM 696 O O . ALA A 1 89 ? 4.883 2.473 -10.631 1.00 90.81 89 ALA A O 1
ATOM 697 N N . GLN A 1 90 ? 4.488 1.923 -8.501 1.00 90.88 90 GLN A N 1
ATOM 698 C CA . GLN A 1 90 ? 3.287 1.139 -8.800 1.00 90.88 90 GLN A CA 1
ATOM 699 C C . GLN A 1 90 ? 2.084 2.031 -9.097 1.00 90.88 90 GLN A C 1
ATOM 701 O O . GLN A 1 90 ? 1.359 1.796 -10.062 1.00 90.88 90 GLN A O 1
ATOM 706 N N . LEU A 1 91 ? 1.880 3.069 -8.288 1.00 88.31 91 LEU A N 1
ATOM 707 C CA . LEU A 1 91 ? 0.802 4.032 -8.487 1.00 88.31 91 LEU A CA 1
ATOM 708 C C . LEU A 1 91 ? 0.974 4.807 -9.790 1.00 88.31 91 LEU A C 1
ATOM 710 O O . LEU A 1 91 ? -0.012 5.037 -10.475 1.00 88.31 91 LEU A O 1
ATOM 714 N N . GLU A 1 92 ? 2.201 5.141 -10.181 1.00 88.38 92 GLU A N 1
ATOM 715 C CA . GLU A 1 92 ? 2.481 5.774 -11.470 1.00 88.38 92 GLU A CA 1
ATOM 716 C C . GLU A 1 92 ? 2.022 4.894 -12.639 1.00 88.38 92 GLU A C 1
ATOM 718 O O . GLU A 1 92 ? 1.438 5.395 -13.594 1.00 88.38 92 GLU A O 1
ATOM 723 N N . LYS A 1 93 ? 2.195 3.569 -12.548 1.00 87.00 93 LYS A N 1
ATOM 724 C CA . LYS A 1 9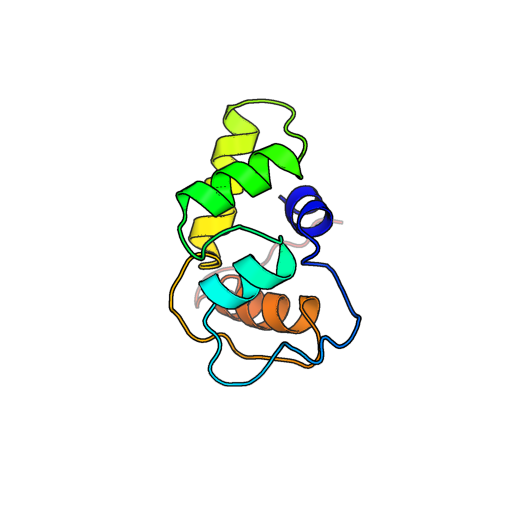3 ? 1.703 2.636 -13.575 1.00 87.00 93 LYS A CA 1
ATOM 725 C C . LYS A 1 93 ? 0.180 2.535 -13.601 1.00 87.00 93 LYS A C 1
ATOM 727 O O . LYS A 1 93 ? -0.396 2.383 -14.675 1.00 87.00 93 LYS A O 1
ATOM 732 N N . LEU A 1 94 ? -0.460 2.567 -12.433 1.00 87.81 94 LEU A N 1
ATOM 733 C CA . LEU A 1 94 ? -1.898 2.324 -12.293 1.00 87.81 94 LEU A CA 1
ATOM 734 C C . LEU A 1 94 ? -2.757 3.579 -12.486 1.00 87.81 94 LEU A C 1
ATOM 736 O O . LEU A 1 94 ? -3.872 3.482 -12.991 1.00 87.81 94 LEU A O 1
ATOM 740 N N . CYS A 1 95 ? -2.253 4.741 -12.080 1.00 85.56 95 CYS A N 1
ATOM 741 C CA . CYS A 1 95 ? -2.967 6.017 -12.066 1.00 85.56 95 CYS A CA 1
ATOM 742 C C . CYS A 1 95 ? -2.541 6.944 -13.215 1.00 85.56 95 CYS A C 1
ATOM 744 O O . CYS A 1 95 ? -2.746 8.154 -13.130 1.00 85.56 95 CYS A O 1
ATOM 746 N N . ASN A 1 96 ? -1.919 6.408 -14.269 1.00 86.94 96 ASN A N 1
ATOM 747 C CA . ASN A 1 96 ? -1.531 7.216 -15.417 1.00 86.94 96 ASN A CA 1
ATOM 748 C C . ASN A 1 96 ? -2.743 7.553 -16.293 1.00 86.94 96 ASN A C 1
ATOM 750 O O . ASN A 1 96 ? -3.586 6.692 -16.553 1.00 86.94 96 ASN A O 1
ATOM 754 N N . PHE A 1 97 ? -2.781 8.778 -16.812 1.00 84.69 97 PHE A N 1
ATOM 755 C CA . PHE A 1 97 ? -3.813 9.187 -17.757 1.00 84.69 97 PHE A CA 1
ATOM 756 C C . PHE A 1 97 ? -3.644 8.456 -19.091 1.00 84.69 97 PHE A C 1
ATOM 758 O O . PHE A 1 97 ? -2.588 8.494 -19.730 1.00 84.69 97 PHE A O 1
ATOM 765 N N . SER A 1 98 ? -4.714 7.814 -19.539 1.00 84.50 98 SER A N 1
ATOM 766 C CA . SER A 1 98 ? -4.788 7.164 -20.841 1.00 84.50 98 SER A CA 1
ATOM 767 C C . SER A 1 98 ? -5.085 8.175 -21.958 1.00 84.50 98 SER A C 1
ATOM 769 O O . SER A 1 98 ? -5.676 9.232 -21.714 1.00 84.50 98 SER A O 1
ATOM 771 N N . PRO A 1 99 ? -4.722 7.872 -23.221 1.00 88.44 99 PRO A N 1
ATOM 772 C CA . PRO A 1 99 ? -5.045 8.736 -24.351 1.00 88.44 99 PRO A CA 1
ATOM 773 C C . PRO A 1 99 ? -6.550 9.034 -24.426 1.00 88.44 99 PRO A C 1
ATOM 775 O O . PRO A 1 99 ? -7.362 8.133 -24.621 1.00 88.44 99 PRO A O 1
ATOM 778 N N . GLY A 1 100 ? -6.915 10.312 -24.298 1.00 89.00 100 GLY A N 1
ATOM 779 C CA . GLY A 1 100 ? -8.308 10.772 -24.328 1.00 89.00 100 GLY A CA 1
ATOM 780 C C . GLY A 1 100 ? -8.897 11.122 -22.960 1.00 89.00 100 GLY A C 1
ATOM 781 O O . GLY A 1 100 ? -9.946 11.769 -22.915 1.00 89.00 100 GLY A O 1
ATOM 782 N N . GLU A 1 101 ? -8.218 10.781 -21.866 1.00 91.88 101 GLU A N 1
ATOM 783 C CA . GLU A 1 101 ? -8.565 11.273 -20.534 1.00 91.88 101 GLU A CA 1
ATOM 784 C C . GLU A 1 101 ? -8.119 12.730 -20.366 1.00 91.88 101 GLU A C 1
ATOM 786 O O . GLU A 1 101 ? -7.178 13.201 -21.012 1.00 91.88 101 GLU A O 1
ATOM 791 N N . ARG A 1 102 ? -8.849 13.483 -19.541 1.00 86.94 102 ARG A N 1
ATOM 792 C CA . ARG A 1 102 ? -8.600 14.907 -19.305 1.00 86.94 102 ARG A CA 1
ATOM 793 C C . ARG A 1 102 ? -8.499 15.157 -17.814 1.00 86.94 102 ARG A C 1
ATOM 795 O O . ARG A 1 102 ? -9.335 14.675 -17.055 1.00 86.94 102 ARG A O 1
ATOM 802 N N . ASP A 1 103 ? -7.504 15.942 -17.439 1.00 89.38 103 ASP A N 1
ATOM 803 C CA . ASP A 1 103 ? -7.343 16.423 -16.075 1.00 89.38 103 ASP A CA 1
ATOM 804 C C . ASP A 1 103 ? -8.379 17.519 -15.748 1.00 89.38 103 ASP A C 1
ATOM 806 O O . ASP A 1 103 ? -8.933 18.169 -16.646 1.00 89.38 103 ASP A O 1
ATOM 810 N N . LEU A 1 104 ? -8.644 17.726 -14.460 1.00 90.81 104 LEU A N 1
ATOM 811 C CA . LEU A 1 104 ? -9.557 18.733 -13.933 1.00 90.81 104 LEU A CA 1
ATOM 812 C C . LEU A 1 104 ? -8.853 19.556 -12.851 1.00 90.81 104 LEU A C 1
ATOM 814 O O . LEU A 1 104 ? -8.530 19.050 -11.781 1.00 90.81 104 LEU A O 1
ATOM 818 N N . VAL A 1 105 ? -8.726 20.861 -13.088 1.00 88.69 105 VAL A N 1
ATOM 819 C CA . VAL A 1 105 ? -8.252 21.819 -12.083 1.00 88.69 105 VAL A CA 1
ATOM 820 C C . VAL A 1 105 ? -9.450 22.578 -11.514 1.00 88.69 105 VAL A C 1
ATOM 822 O O . VAL A 1 105 ? -10.187 23.226 -12.257 1.00 88.69 105 VAL A O 1
ATOM 825 N N . MET A 1 106 ? -9.636 22.510 -10.197 1.00 85.19 106 MET A N 1
ATOM 826 C CA . MET A 1 106 ? -10.624 23.292 -9.449 1.00 85.19 106 MET A CA 1
ATOM 827 C C . MET A 1 106 ? -9.875 24.117 -8.394 1.00 85.19 106 MET A C 1
ATOM 829 O O . MET A 1 106 ? -9.121 23.546 -7.608 1.00 85.19 106 MET A O 1
ATOM 833 N N . LEU A 1 107 ? -10.046 25.444 -8.432 1.00 83.81 107 LEU A N 1
ATOM 834 C CA . LEU A 1 107 ? -9.397 26.426 -7.551 1.00 83.81 107 LEU A CA 1
ATOM 835 C C . LEU A 1 107 ? -10.404 27.032 -6.573 1.00 83.81 107 LEU A C 1
ATOM 837 O O . LEU A 1 107 ? -11.528 27.343 -7.031 1.00 83.81 107 LEU A O 1
#

Radius of gyration: 14.68 Å; chains: 1; bounding box: 36×42×38 Å

Sequence (107 aa):
MAKALIDLGWINLEEKLWLKDGMTWAEIQKQATGAASAEENDFVAKVDELCTFSSAEERDKILSGLRWMGLFSDQMPTLHSNLLDTLSAQLEKLCNFSPGERDLVML

Secondary structure (DSSP, 8-state):
-HHHHHHTT-S--S--TT--TT--HHHHHHHHHT-SSSSHHHHHHHHHHH---SSHHHHHHHHHHHHHTTTTSSPPP---SSHHHHHHHHHHHHSPPPTT-------

Foldseek 3Di:
DVQLCVLLQLPDPAFDPPQDFPAFLLRVSCVSQVFPGSDLVSSLVSSVVRDDDPDPVRSVVVSVVCVLLCSSPRDGFPDDRGSNVRSVSSCCVNVPDDPPDDDDDDD

pLDDT: mean 87.71, std 2.78, range [75.5, 91.88]

Organism: Fusarium solani (NCBI:txid169388)